Protein AF-A0AAD5JCJ3-F1 (afdb_monomer)

Secondary structure (DSSP, 8-state):
--S-S---HHHHHHHHHHHHHHHHHHHHHGGGGSSHHHHHHHTHHHHHHHHHHHHHHHHHHHHHHHHHHHHHHHHHHHTTT--------HHHHHHH-B-TTT--BPPHHHHHHHHHHHHHHHHHHHHHHHHHHHHHHHH-HHHHHHHHHHHHHHS-GGGHHHHHHHHTTS--

InterPro domains:
  IPR001128 Cytochrome P450 [PF00067] (3-162)
  IPR002401 Cytochrome P450, E-class, group I [PR00463] (110-127)
  IPR002401 Cytochrome P450, E-class, group I [PR00463] (130-156)
  IPR036396 Cytochrome P450 superfamily [G3DSA:1.10.630.10] (1-168)
  IPR036396 Cytochrome P450 superfamily [SSF48264] (2-158)
  IPR051103 Plant secondary metabolite cytochrome P450s [PTHR24298] (1-157)

Organism: Acer negundo (NCBI:txid4023)

Radius of gyration: 22.31 Å; Cα contacts (8 Å, |Δi|>4): 90; chains: 1; bounding box: 49×58×58 Å

Foldseek 3Di:
DALFDDDDPVLVVLLVVLLVLQVVCVVVCPCCVPPVVVCCVVVVVNVVSNVVSVVSLLVSLLVSLVVSVVVVVVCVVCVVPDPDDDDDHPLNVLQVDADPVVRDGDDPVRSSVVSSCCCNVVPPVVVVVVVVVVVVCLVCVVVVVVVLVVCPVPDDPVCNVVSVVVNPPNPD

Solvent-accessible surface area (backbone atoms only — not comparable to full-atom values): 10063 Å² total; per-residue (Å²): 90,60,83,32,81,88,72,53,69,70,58,52,49,50,50,49,53,36,48,51,59,44,59,76,40,44,75,75,48,54,64,48,73,49,61,50,77,59,32,52,65,77,39,41,72,59,50,52,51,49,52,51,47,51,48,51,35,47,56,54,47,52,53,54,52,53,54,45,51,50,55,53,53,53,43,70,69,48,61,84,76,58,93,69,90,72,76,81,20,52,55,60,56,48,74,73,38,59,44,88,84,81,70,39,65,66,50,74,66,55,49,45,50,53,54,50,49,53,53,59,61,54,47,60,56,51,51,50,49,51,53,53,49,52,52,48,33,73,74,35,57,78,56,37,53,52,54,51,50,53,49,58,73,71,49,58,83,90,58,53,71,68,60,53,66,74,69,70,77,78,85,123

Nearest PDB structures (foldseek):
  3cbd-assembly2_B  TM=5.778E-01  e=5.817E-02  Priestia megaterium
  6hn8-assembly2_B  TM=5.540E-01  e=1.974E-01  Priestia megaterium
  3ekd-assembly2_B  TM=5.373E-01  e=2.082E-01  Priestia megaterium

Mean predicted aligned error: 8.07 Å

pLDDT: mean 85.86, std 12.93, range [40.22, 97.0]

Sequence (172 aa):
MCFGDKLDEKKIKGVEDAQRSFLINLRRFNILNFWPRVTKFVFHKRWQVFWQLQNQQTSVYMSLIRERRKIKEERLRKAKEDHQEYVLSYVDTLFDMQLPVEKRKLDDHEIMSLCSEFLAVGTDTTSTALQWVMANLVKYPNIQEKVFDEINGVVGIDNKEEIKMICKRCHT

Structure (mmCIF, N/CA/C/O backbone):
data_AF-A0AAD5JCJ3-F1
#
_entry.id   AF-A0AAD5JCJ3-F1
#
loop_
_atom_site.group_PDB
_atom_site.id
_atom_site.type_symbol
_atom_site.label_atom_id
_atom_site.label_alt_id
_atom_site.label_comp_id
_atom_site.label_asym_id
_atom_site.label_entity_id
_atom_site.label_seq_id
_atom_site.pdbx_PDB_ins_code
_atom_site.Cartn_x
_atom_site.Cartn_y
_atom_site.Cartn_z
_atom_site.occupancy
_atom_site.B_iso_or_equiv
_atom_site.auth_seq_id
_atom_site.auth_comp_id
_atom_site.auth_asym_id
_atom_site.auth_atom_id
_atom_site.pdbx_PDB_model_num
ATOM 1 N N . MET A 1 1 ? -2.893 -1.729 10.114 1.00 80.19 1 MET A N 1
ATOM 2 C CA . MET A 1 1 ? -3.358 -2.490 8.923 1.00 80.19 1 MET A CA 1
ATOM 3 C C . MET A 1 1 ? -2.263 -3.346 8.276 1.00 80.19 1 MET A C 1
ATOM 5 O O . MET A 1 1 ? -2.280 -4.534 8.547 1.00 80.19 1 MET A O 1
ATOM 9 N N . CYS A 1 2 ? -1.291 -2.829 7.501 1.00 91.44 2 CYS A N 1
ATOM 10 C CA . CYS A 1 2 ? -0.292 -3.709 6.852 1.00 91.44 2 CYS A CA 1
ATOM 11 C C . CYS A 1 2 ? 0.865 -4.138 7.778 1.00 91.44 2 CYS A C 1
ATOM 13 O O . CYS A 1 2 ? 1.076 -5.327 7.992 1.00 91.44 2 CYS A O 1
ATOM 15 N N . PHE A 1 3 ? 1.573 -3.168 8.372 1.00 92.25 3 PHE A N 1
ATOM 16 C CA . PHE A 1 3 ? 2.747 -3.401 9.239 1.00 92.25 3 PHE A CA 1
ATOM 17 C C . PHE A 1 3 ? 2.487 -3.118 10.736 1.00 92.25 3 PHE A C 1
ATOM 19 O O . PHE A 1 3 ? 3.403 -3.152 11.556 1.00 92.25 3 PHE A O 1
ATOM 26 N N . GLY A 1 4 ? 1.227 -2.845 11.093 1.00 86.81 4 GLY A N 1
ATOM 27 C CA . GLY A 1 4 ? 0.785 -2.499 12.450 1.00 86.81 4 GLY A CA 1
ATOM 28 C C . GLY A 1 4 ? 0.826 -0.999 12.728 1.00 86.81 4 GLY A C 1
ATOM 29 O O . GLY A 1 4 ? 0.807 -0.207 11.786 1.00 86.81 4 GLY A O 1
ATOM 30 N N . ASP A 1 5 ? 0.834 -0.628 14.008 1.00 78.69 5 ASP A N 1
ATOM 31 C CA . ASP A 1 5 ? 0.792 0.772 14.443 1.00 78.69 5 ASP A CA 1
ATOM 32 C C . ASP A 1 5 ? 2.186 1.394 14.580 1.00 78.69 5 ASP A C 1
ATOM 34 O O . ASP A 1 5 ? 3.190 0.686 14.673 1.00 78.69 5 ASP A O 1
ATOM 38 N N . LYS A 1 6 ? 2.221 2.732 14.672 1.00 71.38 6 LYS A N 1
ATOM 39 C CA . LYS A 1 6 ? 3.419 3.548 14.954 1.00 71.38 6 LYS A CA 1
ATOM 40 C C . LYS A 1 6 ? 4.513 3.474 13.879 1.00 71.38 6 LYS A C 1
ATOM 42 O O . LYS A 1 6 ? 5.698 3.421 14.196 1.00 71.38 6 LYS A O 1
ATOM 47 N N . LEU A 1 7 ? 4.132 3.493 12.602 1.00 83.94 7 LEU A N 1
ATOM 48 C CA . LEU A 1 7 ? 5.090 3.784 11.534 1.00 83.94 7 LEU A CA 1
ATOM 49 C C . LEU A 1 7 ? 5.412 5.280 11.521 1.00 83.94 7 LEU A C 1
ATOM 51 O O . LEU A 1 7 ? 4.504 6.106 11.474 1.00 83.94 7 LEU A O 1
ATOM 55 N N . ASP A 1 8 ? 6.700 5.616 11.507 1.00 89.69 8 ASP A N 1
ATOM 56 C CA . ASP A 1 8 ? 7.143 6.998 11.330 1.00 89.69 8 ASP A CA 1
ATOM 57 C C . ASP A 1 8 ? 6.682 7.547 9.972 1.00 89.69 8 ASP A C 1
ATOM 59 O O . ASP A 1 8 ? 6.735 6.846 8.958 1.00 89.69 8 ASP A O 1
ATOM 63 N N . GLU A 1 9 ? 6.335 8.833 9.912 1.00 91.06 9 GLU A N 1
ATOM 64 C CA . GLU A 1 9 ? 5.903 9.505 8.675 1.00 91.06 9 GLU A CA 1
ATOM 65 C C . GLU A 1 9 ? 6.919 9.337 7.531 1.00 91.06 9 GLU A C 1
ATOM 67 O O . GLU A 1 9 ? 6.554 9.115 6.378 1.00 91.06 9 GLU A O 1
ATOM 72 N N . LYS A 1 10 ? 8.219 9.326 7.857 1.00 93.00 10 LYS A N 1
ATOM 73 C CA . LYS A 1 10 ? 9.296 9.058 6.889 1.00 93.00 10 LYS A CA 1
ATOM 74 C C . LYS A 1 10 ? 9.193 7.666 6.259 1.00 93.00 10 LYS A C 1
ATOM 76 O O . LYS A 1 10 ? 9.446 7.522 5.066 1.00 93.00 10 LYS A O 1
ATOM 81 N N . LYS A 1 11 ? 8.833 6.645 7.046 1.00 92.62 11 LYS A N 1
ATOM 82 C CA . LYS A 1 11 ? 8.650 5.267 6.564 1.00 92.62 11 LYS A CA 1
ATOM 83 C C . LYS A 1 11 ? 7.411 5.172 5.680 1.00 92.62 11 LYS A C 1
ATOM 85 O O . LYS A 1 11 ? 7.481 4.562 4.618 1.00 92.62 11 LYS A O 1
ATOM 90 N N . ILE A 1 12 ? 6.319 5.824 6.087 1.00 91.81 12 ILE A N 1
ATOM 91 C CA . ILE A 1 12 ? 5.074 5.898 5.308 1.00 91.81 12 ILE A CA 1
ATOM 92 C C . ILE A 1 12 ? 5.347 6.531 3.941 1.00 91.81 12 ILE A C 1
ATOM 94 O O . ILE A 1 12 ? 5.052 5.923 2.916 1.00 91.81 12 ILE A O 1
ATOM 98 N N . LYS A 1 13 ? 6.008 7.690 3.921 1.00 92.62 13 LYS A N 1
ATOM 99 C CA . LYS A 1 13 ? 6.360 8.389 2.684 1.00 92.62 13 LYS A CA 1
ATOM 100 C C . LYS A 1 13 ? 7.290 7.568 1.789 1.00 92.62 13 LYS A C 1
ATOM 102 O O . LYS A 1 13 ? 7.106 7.526 0.581 1.00 92.62 13 LYS A O 1
ATOM 107 N N . GLY A 1 14 ? 8.245 6.843 2.377 1.00 93.69 14 GLY A N 1
ATOM 108 C CA . GLY A 1 14 ? 9.104 5.923 1.627 1.00 93.69 14 GLY A CA 1
ATOM 109 C C . GLY A 1 14 ? 8.329 4.792 0.940 1.00 93.69 14 GLY A C 1
ATOM 110 O O . GLY A 1 14 ? 8.651 4.429 -0.192 1.00 93.69 14 GLY A O 1
ATOM 111 N N . VAL A 1 15 ? 7.298 4.250 1.598 1.00 92.69 15 VAL A N 1
ATOM 112 C CA . VAL A 1 15 ? 6.397 3.247 1.007 1.00 92.69 15 VAL A CA 1
ATOM 113 C C . VAL A 1 15 ? 5.566 3.862 -0.117 1.00 92.69 15 VAL A C 1
ATOM 115 O O . VAL A 1 15 ? 5.513 3.282 -1.203 1.00 92.69 15 VAL A O 1
ATOM 118 N N . GLU A 1 16 ? 4.981 5.037 0.119 1.00 91.75 16 GLU A N 1
ATOM 119 C CA . GLU A 1 16 ? 4.188 5.777 -0.868 1.00 91.75 16 GLU A CA 1
ATOM 120 C C . GLU A 1 16 ? 5.009 6.082 -2.129 1.00 91.75 16 GLU A C 1
ATOM 122 O O . GLU A 1 16 ? 4.600 5.728 -3.234 1.00 91.75 16 GLU A O 1
ATOM 127 N N . ASP A 1 17 ? 6.204 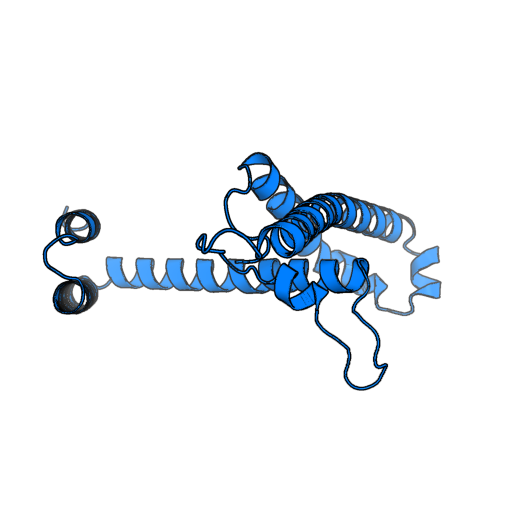6.656 -1.976 1.00 93.31 17 ASP A N 1
ATOM 128 C CA . ASP A 1 17 ? 7.085 7.014 -3.089 1.00 93.31 17 ASP A CA 1
ATOM 129 C C . ASP A 1 17 ? 7.504 5.777 -3.897 1.00 93.31 17 ASP A C 1
ATOM 131 O O . ASP A 1 17 ? 7.504 5.805 -5.135 1.00 93.31 17 ASP A O 1
ATOM 135 N N . ALA A 1 18 ? 7.828 4.671 -3.216 1.00 92.62 18 ALA A N 1
ATOM 136 C CA . ALA A 1 18 ? 8.192 3.414 -3.864 1.00 92.62 18 ALA A CA 1
ATOM 137 C C . ALA A 1 18 ? 7.015 2.813 -4.649 1.00 92.62 18 ALA A C 1
ATOM 139 O O . ALA A 1 18 ? 7.188 2.400 -5.799 1.00 92.62 18 ALA A O 1
ATOM 140 N N . GLN A 1 19 ? 5.812 2.795 -4.064 1.00 90.81 19 GLN A N 1
ATOM 141 C CA . GLN A 1 19 ? 4.611 2.302 -4.738 1.00 90.81 19 GLN A CA 1
ATOM 142 C C . GLN A 1 19 ? 4.228 3.182 -5.919 1.00 90.81 19 GLN A C 1
ATOM 144 O O . GLN A 1 19 ? 4.081 2.682 -7.033 1.00 90.81 19 GLN A O 1
ATOM 149 N N . ARG A 1 20 ? 4.123 4.494 -5.709 1.00 90.69 20 ARG A N 1
ATOM 150 C CA . ARG A 1 20 ? 3.728 5.453 -6.739 1.00 90.69 20 ARG A CA 1
ATOM 151 C C . ARG A 1 20 ? 4.673 5.408 -7.935 1.00 90.69 20 ARG A C 1
ATOM 153 O O . ARG A 1 20 ? 4.219 5.366 -9.080 1.00 90.69 20 ARG A O 1
ATOM 160 N N . SER A 1 21 ? 5.982 5.357 -7.683 1.00 91.06 21 SER A N 1
ATOM 161 C CA . SER A 1 21 ? 6.993 5.261 -8.742 1.00 91.06 21 SER A CA 1
ATOM 162 C C . SER A 1 21 ? 6.844 3.980 -9.563 1.00 91.06 21 SER A C 1
ATOM 164 O O . SER A 1 21 ? 6.965 4.018 -10.791 1.00 91.06 21 SER A O 1
ATOM 166 N N . PHE A 1 22 ? 6.538 2.854 -8.913 1.00 89.62 22 PHE A N 1
ATOM 167 C CA . PHE A 1 22 ? 6.279 1.590 -9.596 1.00 89.62 22 PHE A CA 1
ATOM 168 C C . PHE A 1 22 ? 4.974 1.640 -10.409 1.00 89.62 22 PHE A C 1
ATOM 170 O O . PHE A 1 22 ? 4.993 1.361 -11.610 1.00 89.62 22 PHE A O 1
ATOM 177 N N . LEU A 1 23 ? 3.867 2.083 -9.798 1.00 88.44 23 LEU A N 1
ATOM 178 C CA . LEU A 1 23 ? 2.531 2.139 -10.404 1.00 88.44 23 LEU A CA 1
ATOM 179 C C . LEU A 1 23 ? 2.481 3.030 -11.650 1.00 88.44 23 LEU A C 1
ATOM 181 O O . LEU A 1 23 ? 1.993 2.601 -12.696 1.00 88.44 23 LEU A O 1
ATOM 185 N N . ILE A 1 24 ? 3.054 4.236 -11.592 1.00 90.12 24 ILE A N 1
ATOM 186 C CA . ILE A 1 24 ? 3.079 5.162 -12.740 1.00 90.12 24 ILE A CA 1
ATOM 187 C C . ILE A 1 24 ? 3.864 4.564 -13.921 1.00 90.12 24 ILE A C 1
ATOM 189 O O . ILE A 1 24 ? 3.556 4.834 -15.085 1.00 90.12 24 ILE A O 1
ATOM 193 N N . ASN A 1 25 ? 4.856 3.710 -13.650 1.00 90.31 25 ASN A N 1
ATOM 194 C CA . ASN A 1 25 ? 5.648 3.059 -14.690 1.00 90.31 25 ASN A CA 1
ATOM 195 C C . ASN A 1 25 ? 5.096 1.692 -15.140 1.00 90.31 25 ASN A C 1
ATOM 197 O O . ASN A 1 25 ? 5.597 1.156 -16.131 1.00 90.31 25 ASN A O 1
ATOM 201 N N . LEU A 1 26 ? 4.040 1.145 -14.520 1.00 87.44 26 LEU A N 1
ATOM 202 C CA . LEU A 1 26 ? 3.468 -0.159 -14.899 1.00 87.44 26 LEU A CA 1
ATOM 203 C C . LEU A 1 26 ? 3.137 -0.241 -16.393 1.00 87.44 26 LEU A C 1
ATOM 205 O O . LEU A 1 26 ? 3.551 -1.172 -17.086 1.00 87.44 26 LEU A O 1
ATOM 209 N N . ARG A 1 27 ? 2.463 0.783 -16.934 1.00 87.12 27 ARG A N 1
ATOM 210 C CA . ARG A 1 27 ? 2.110 0.833 -18.363 1.00 87.12 27 ARG A CA 1
ATOM 211 C C . ARG A 1 27 ? 3.347 0.826 -19.264 1.00 87.12 27 ARG A C 1
ATOM 213 O O . ARG A 1 27 ? 3.338 0.192 -20.317 1.00 87.12 27 ARG A O 1
ATOM 220 N 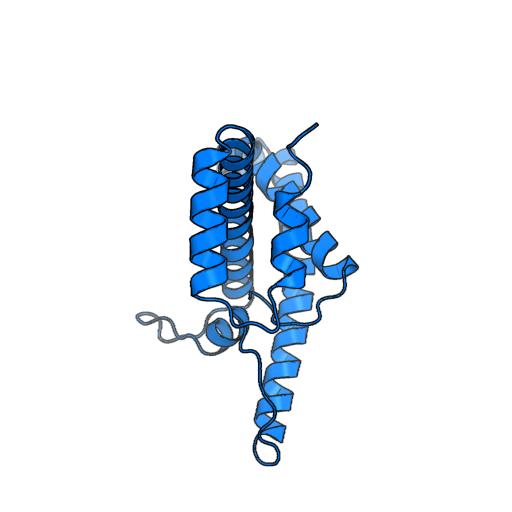N . ARG A 1 28 ? 4.423 1.503 -18.849 1.00 88.69 28 ARG A N 1
ATOM 221 C CA . ARG A 1 28 ? 5.703 1.548 -19.577 1.00 88.69 28 ARG A CA 1
ATOM 222 C C . ARG A 1 28 ? 6.387 0.179 -19.604 1.00 88.69 28 ARG A C 1
ATOM 224 O O . ARG A 1 28 ? 7.052 -0.143 -20.594 1.00 88.69 28 ARG A O 1
ATOM 231 N N . PHE A 1 29 ? 6.226 -0.607 -18.542 1.00 89.69 29 PHE A N 1
ATOM 232 C CA . PHE A 1 29 ? 6.814 -1.938 -18.400 1.00 89.69 29 PHE A CA 1
ATOM 233 C C . PHE A 1 29 ? 5.970 -3.062 -18.988 1.00 89.69 29 PHE A C 1
ATOM 235 O O . PHE A 1 29 ? 6.499 -4.150 -19.172 1.00 89.69 29 PHE A O 1
ATOM 242 N N . ASN A 1 30 ? 4.720 -2.809 -19.379 1.00 87.56 30 ASN A N 1
ATOM 243 C CA . ASN A 1 30 ? 3.853 -3.853 -19.926 1.00 87.56 30 ASN A CA 1
ATOM 244 C C . ASN A 1 30 ? 4.458 -4.557 -21.164 1.00 87.56 30 ASN A C 1
ATOM 246 O O . ASN A 1 30 ? 4.277 -5.753 -21.357 1.00 87.56 30 ASN A O 1
ATOM 250 N N . ILE A 1 31 ? 5.274 -3.853 -21.962 1.00 86.94 31 ILE A N 1
ATOM 251 C CA . ILE A 1 31 ? 5.991 -4.460 -23.099 1.00 86.94 31 ILE A CA 1
ATOM 252 C C . ILE A 1 31 ? 6.999 -5.542 -22.674 1.00 86.94 31 ILE A C 1
ATOM 254 O O . ILE A 1 31 ? 7.324 -6.415 -23.468 1.00 86.94 31 ILE A O 1
ATOM 258 N N . LEU A 1 32 ? 7.508 -5.496 -21.438 1.00 86.94 32 LEU A N 1
ATOM 259 C CA . LEU A 1 32 ? 8.488 -6.459 -20.924 1.00 86.94 32 LEU A CA 1
ATOM 260 C C . LEU A 1 32 ? 7.859 -7.836 -20.665 1.00 86.94 32 LEU A C 1
ATOM 262 O O . LEU A 1 32 ? 8.576 -8.834 -20.675 1.00 86.94 32 LEU A O 1
ATOM 266 N N . ASN A 1 33 ? 6.530 -7.894 -20.507 1.00 85.38 33 ASN A N 1
ATOM 267 C CA . ASN A 1 33 ? 5.776 -9.146 -20.415 1.00 85.38 33 ASN A CA 1
ATOM 268 C C . ASN A 1 33 ? 5.761 -9.907 -21.750 1.00 85.38 33 ASN A C 1
ATOM 27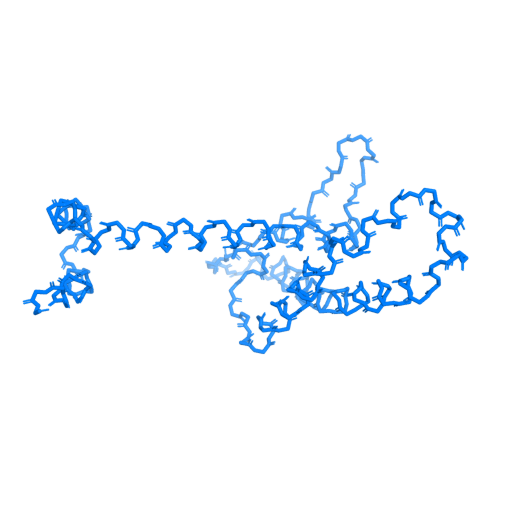0 O O . ASN A 1 33 ? 5.602 -11.127 -21.768 1.00 85.38 33 ASN A O 1
ATOM 274 N N . PHE A 1 34 ? 5.957 -9.209 -22.873 1.00 85.00 34 PHE A N 1
ATOM 275 C CA . PHE A 1 34 ? 6.097 -9.845 -24.176 1.00 85.00 34 PHE A CA 1
ATOM 276 C C . PHE A 1 34 ? 7.496 -10.453 -24.304 1.00 85.00 34 PHE A C 1
ATOM 278 O O . PHE A 1 34 ? 8.496 -9.760 -24.161 1.00 85.00 34 PHE A O 1
ATOM 285 N N . TRP A 1 35 ? 7.561 -11.760 -24.554 1.00 85.06 35 TRP A N 1
ATOM 286 C CA . TRP A 1 35 ? 8.781 -12.547 -24.774 1.00 85.06 35 TRP A CA 1
ATOM 287 C C . TRP A 1 35 ? 10.026 -12.078 -23.973 1.00 85.06 35 TRP A C 1
ATOM 289 O O . TRP A 1 35 ? 10.977 -11.529 -24.545 1.00 85.06 35 TRP A O 1
ATOM 299 N N . PRO A 1 36 ? 10.061 -12.317 -22.644 1.00 81.25 36 PRO A N 1
ATOM 300 C CA . PRO A 1 36 ? 11.007 -11.686 -21.713 1.00 81.25 36 PRO A CA 1
ATOM 301 C C . PRO A 1 36 ? 12.490 -11.799 -22.095 1.00 81.25 36 PRO A C 1
ATOM 303 O O . PRO A 1 36 ? 13.281 -10.894 -21.837 1.00 81.25 36 PRO A O 1
ATOM 306 N N . ARG A 1 37 ? 12.892 -12.903 -22.743 1.00 84.69 37 ARG A N 1
ATOM 307 C CA . ARG A 1 37 ? 14.279 -13.109 -23.196 1.00 84.69 37 ARG A CA 1
ATOM 308 C C . ARG A 1 37 ? 14.685 -12.137 -24.307 1.00 84.69 37 ARG A C 1
ATOM 310 O O . ARG A 1 37 ? 15.791 -11.608 -24.263 1.00 84.69 37 ARG A O 1
ATOM 317 N N . VAL A 1 38 ? 13.797 -11.880 -25.268 1.00 87.75 38 VAL A N 1
ATOM 318 C CA . VAL A 1 38 ? 14.049 -10.954 -26.386 1.00 87.75 38 VAL A CA 1
ATOM 319 C C . VAL A 1 38 ? 14.026 -9.518 -25.879 1.00 87.75 38 VAL A C 1
ATOM 321 O O . VAL A 1 38 ? 14.929 -8.731 -26.162 1.00 87.75 38 VAL A O 1
ATOM 324 N N . THR A 1 39 ? 13.032 -9.180 -25.059 1.00 89.25 39 THR A N 1
ATOM 325 C CA . THR A 1 39 ? 12.896 -7.824 -24.522 1.00 89.25 39 THR A CA 1
ATOM 326 C C . THR A 1 39 ? 14.015 -7.463 -23.557 1.00 89.25 39 THR A C 1
ATOM 328 O O . THR A 1 39 ? 14.379 -6.291 -23.491 1.00 89.25 39 THR A O 1
ATOM 331 N N . LYS A 1 40 ? 14.620 -8.439 -22.864 1.00 85.81 40 LYS A N 1
ATOM 332 C CA . LYS A 1 40 ? 15.828 -8.227 -22.049 1.00 85.81 40 LYS A CA 1
ATOM 333 C C . LYS A 1 40 ? 16.979 -7.632 -22.852 1.00 85.81 40 LYS A C 1
ATOM 335 O O . LYS A 1 40 ? 17.665 -6.742 -22.355 1.00 85.81 40 LYS A O 1
ATOM 340 N N . PHE A 1 41 ? 17.156 -8.088 -24.089 1.00 88.44 41 PHE A N 1
ATOM 341 C CA . PHE A 1 41 ? 18.195 -7.581 -24.977 1.00 88.44 41 PHE A CA 1
ATOM 342 C C . PHE A 1 41 ? 17.771 -6.271 -25.657 1.00 88.44 41 PHE A C 1
ATOM 344 O O . PHE A 1 41 ? 18.461 -5.260 -25.548 1.00 88.44 41 PHE A O 1
ATOM 351 N N . VAL A 1 42 ? 16.595 -6.257 -26.292 1.00 90.75 42 VAL A N 1
A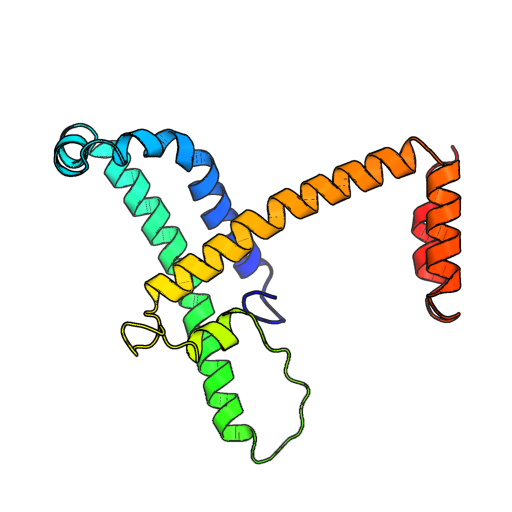TOM 352 C CA . VAL A 1 42 ? 16.113 -5.117 -27.095 1.00 90.75 42 VAL A CA 1
ATOM 353 C C . VAL A 1 42 ? 15.799 -3.886 -26.235 1.00 90.75 42 VAL A C 1
ATOM 355 O O . VAL A 1 42 ? 16.092 -2.756 -26.619 1.00 90.75 42 VAL A O 1
ATOM 358 N N . PHE A 1 43 ? 15.230 -4.081 -25.044 1.00 91.75 43 PHE A N 1
ATOM 359 C CA . PHE A 1 43 ? 14.796 -3.007 -24.147 1.00 91.75 43 PHE A CA 1
ATOM 360 C C . PHE A 1 43 ? 15.649 -2.924 -22.875 1.00 91.75 43 PHE A C 1
ATOM 362 O O . PHE A 1 43 ? 15.123 -2.648 -21.794 1.00 91.75 43 PHE A O 1
ATOM 369 N N . HIS A 1 44 ? 16.967 -3.118 -22.988 1.00 89.31 44 HIS A N 1
ATOM 370 C CA . HIS A 1 44 ? 17.877 -3.168 -21.837 1.00 89.31 44 HIS A CA 1
ATOM 371 C C . HIS A 1 44 ? 17.730 -1.959 -20.884 1.00 89.31 44 HIS A C 1
ATOM 373 O O . HIS A 1 44 ? 17.696 -2.138 -19.669 1.00 89.31 44 HIS A O 1
ATOM 379 N N . LYS A 1 45 ? 17.554 -0.731 -21.406 1.00 91.06 45 LYS A N 1
ATOM 380 C CA . LYS A 1 45 ? 17.347 0.478 -20.579 1.00 91.06 45 LYS A CA 1
ATOM 381 C C . LYS A 1 45 ? 16.049 0.419 -19.775 1.00 91.06 45 LYS A C 1
ATOM 383 O O . LYS A 1 45 ? 16.012 0.866 -18.636 1.00 91.06 45 LYS A O 1
ATOM 388 N N . ARG A 1 46 ? 14.970 -0.126 -20.352 1.00 91.31 46 ARG A N 1
ATOM 389 C CA . ARG A 1 46 ? 13.685 -0.268 -19.641 1.00 91.31 46 ARG A CA 1
ATOM 390 C C . ARG A 1 46 ? 13.795 -1.308 -18.535 1.00 91.31 46 ARG A C 1
ATOM 392 O O . ARG A 1 46 ? 13.293 -1.065 -17.447 1.00 91.31 46 ARG A O 1
ATOM 399 N N . TRP A 1 47 ? 14.502 -2.405 -18.798 1.00 92.25 47 TRP A N 1
ATOM 400 C CA . TRP A 1 47 ? 14.828 -3.400 -17.781 1.00 92.25 47 TRP A CA 1
ATOM 401 C C . TRP A 1 47 ? 15.676 -2.821 -16.650 1.00 92.25 47 TRP A C 1
ATOM 403 O O . TRP A 1 47 ? 15.378 -3.084 -15.494 1.00 92.25 47 TRP A O 1
ATOM 413 N N . GLN A 1 48 ? 16.685 -1.998 -16.949 1.00 91.94 48 GLN A N 1
ATOM 414 C CA . GLN A 1 48 ? 17.485 -1.328 -15.915 1.00 91.94 48 GLN A CA 1
ATOM 415 C C . GLN A 1 48 ? 16.614 -0.472 -14.988 1.00 91.94 48 GLN A C 1
ATOM 417 O O . GLN A 1 48 ? 16.722 -0.599 -13.773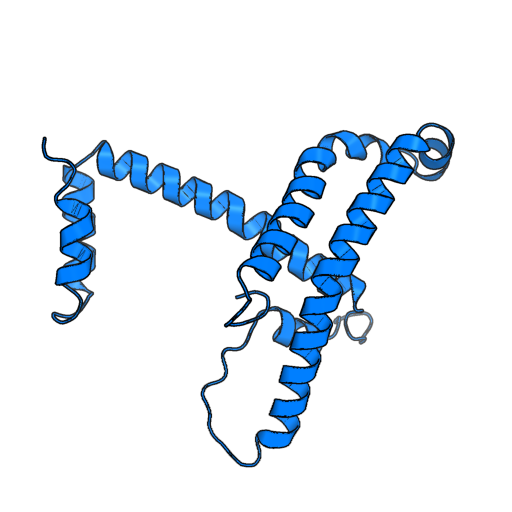 1.00 91.94 48 GLN A O 1
ATOM 422 N N . VAL A 1 49 ? 15.710 0.339 -15.548 1.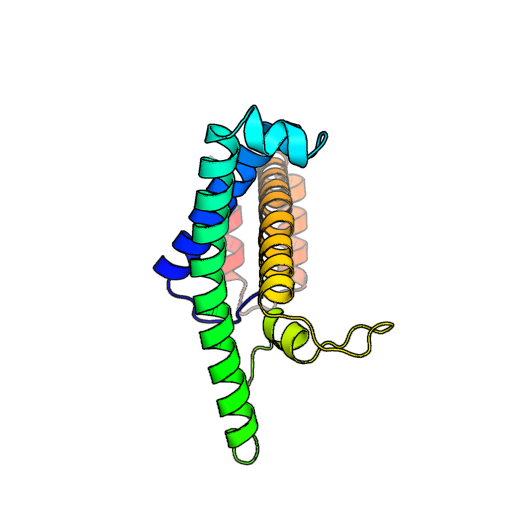00 93.00 49 VAL A N 1
ATOM 423 C CA . VAL A 1 49 ? 14.781 1.157 -14.750 1.00 93.00 49 VAL A CA 1
ATOM 424 C C . VAL A 1 49 ? 13.807 0.282 -13.952 1.00 93.00 49 VAL A C 1
ATOM 426 O O . VAL A 1 49 ? 13.554 0.566 -12.786 1.00 93.00 49 VAL A O 1
ATOM 429 N N . PHE A 1 50 ? 13.287 -0.800 -14.542 1.00 93.00 50 PHE A N 1
ATOM 430 C CA . PHE A 1 50 ? 12.426 -1.754 -13.835 1.00 93.00 50 PHE A CA 1
ATOM 431 C C . PHE A 1 50 ? 13.134 -2.352 -12.612 1.00 93.00 50 PHE A C 1
ATOM 433 O O . PHE A 1 50 ? 12.605 -2.283 -11.505 1.00 93.00 50 PHE A O 1
ATOM 440 N N . TRP A 1 51 ? 14.357 -2.859 -12.790 1.00 91.94 51 TRP A N 1
ATOM 441 C CA . TRP A 1 51 ? 15.152 -3.423 -11.697 1.00 91.94 51 TRP A CA 1
ATOM 442 C C . TRP A 1 51 ? 15.501 -2.382 -10.631 1.00 91.94 51 TRP A C 1
ATOM 444 O O . TRP A 1 51 ? 15.476 -2.698 -9.448 1.00 91.94 51 TRP A O 1
ATOM 454 N N . GLN A 1 52 ? 15.785 -1.134 -11.014 1.00 93.06 52 GLN A N 1
ATOM 455 C CA . GLN A 1 52 ? 16.009 -0.047 -10.055 1.00 93.06 52 GLN A CA 1
ATOM 456 C C . GLN A 1 52 ? 14.778 0.194 -9.173 1.00 93.06 52 GLN A C 1
ATOM 458 O O . GLN A 1 52 ? 14.907 0.234 -7.950 1.00 93.06 52 GLN A O 1
ATOM 463 N N . LEU A 1 53 ? 13.589 0.293 -9.776 1.00 92.75 53 LEU A N 1
ATOM 464 C CA . LEU A 1 53 ? 12.338 0.488 -9.039 1.00 92.75 53 LEU A CA 1
ATOM 465 C C . LEU A 1 53 ? 11.998 -0.719 -8.162 1.00 92.75 53 LEU A C 1
ATOM 467 O O . LEU A 1 53 ? 11.616 -0.547 -7.006 1.00 92.75 53 LEU A O 1
ATOM 471 N N . GLN A 1 54 ? 12.190 -1.934 -8.676 1.00 90.88 54 GLN A N 1
ATOM 472 C CA . GLN A 1 54 ? 11.974 -3.154 -7.903 1.00 90.88 54 GLN A CA 1
ATOM 473 C C . GLN A 1 54 ? 12.935 -3.248 -6.711 1.00 90.88 54 GLN A C 1
ATOM 475 O O . GLN A 1 54 ? 12.518 -3.615 -5.615 1.00 90.88 54 GLN A O 1
ATOM 480 N N . ASN A 1 55 ? 14.205 -2.870 -6.883 1.00 92.06 55 ASN A N 1
ATOM 481 C CA . ASN A 1 55 ? 15.187 -2.850 -5.798 1.00 92.06 55 ASN A CA 1
ATOM 482 C C . ASN A 1 55 ? 14.841 -1.799 -4.738 1.00 92.06 55 ASN A C 1
ATOM 484 O O . ASN A 1 55 ? 14.935 -2.083 -3.544 1.00 92.06 55 ASN A O 1
ATOM 488 N N . GLN A 1 56 ? 14.401 -0.607 -5.156 1.00 90.81 56 GLN A N 1
ATOM 489 C CA . GLN A 1 56 ? 13.940 0.434 -4.237 1.00 90.81 56 GLN A CA 1
ATOM 490 C C . GLN A 1 56 ? 12.740 -0.056 -3.421 1.00 90.81 56 GLN A C 1
ATOM 492 O O . GLN A 1 56 ? 12.785 -0.011 -2.192 1.00 90.81 56 GLN A O 1
ATOM 497 N N . GLN A 1 57 ? 11.716 -0.597 -4.085 1.00 91.50 57 GLN A N 1
ATOM 498 C CA . GLN A 1 57 ? 10.554 -1.185 -3.420 1.00 91.50 57 GLN A CA 1
ATOM 499 C C . GLN A 1 57 ? 10.972 -2.300 -2.452 1.00 91.50 57 GLN A C 1
ATOM 501 O O . GLN A 1 57 ? 10.599 -2.269 -1.281 1.00 91.50 57 GLN A O 1
ATOM 506 N N . THR A 1 58 ? 11.830 -3.220 -2.898 1.00 93.25 58 THR A N 1
ATOM 507 C CA . THR A 1 58 ? 12.335 -4.317 -2.063 1.00 93.25 58 THR A CA 1
ATOM 508 C C . THR A 1 58 ? 13.035 -3.795 -0.817 1.00 93.25 58 THR A C 1
ATOM 510 O O . THR A 1 58 ? 12.737 -4.246 0.284 1.00 93.25 58 THR A O 1
ATOM 513 N N . SER A 1 59 ? 13.921 -2.808 -0.950 1.00 93.19 59 SER A N 1
ATOM 514 C CA . SER A 1 59 ? 14.660 -2.256 0.190 1.00 93.19 59 SER A CA 1
ATOM 515 C C . SER A 1 59 ? 13.747 -1.653 1.263 1.00 93.19 59 SER A C 1
ATOM 517 O O . SER A 1 59 ? 13.920 -1.947 2.449 1.00 93.19 59 SER A O 1
ATOM 519 N N . VAL A 1 60 ? 12.733 -0.882 0.853 1.00 93.88 60 VAL A N 1
ATOM 520 C CA . VAL A 1 60 ? 11.785 -0.231 1.765 1.00 93.88 60 VAL A CA 1
ATOM 521 C C . VAL A 1 60 ? 10.962 -1.282 2.502 1.00 93.88 60 VAL A C 1
ATOM 523 O O . VAL A 1 60 ? 10.973 -1.329 3.732 1.00 93.88 60 VAL A O 1
ATOM 526 N N . TYR A 1 61 ? 10.313 -2.187 1.773 1.00 94.56 61 TYR A N 1
ATOM 527 C CA . TYR A 1 61 ? 9.437 -3.192 2.372 1.00 94.56 61 TYR A CA 1
ATOM 528 C C . TYR A 1 61 ? 10.206 -4.190 3.238 1.00 94.56 61 TYR A C 1
ATOM 530 O O . TYR A 1 61 ? 9.758 -4.520 4.333 1.00 94.56 61 TYR A O 1
ATOM 538 N N . MET A 1 62 ? 11.389 -4.633 2.804 1.00 95.25 62 MET A N 1
ATOM 539 C CA . MET A 1 62 ? 12.200 -5.579 3.574 1.00 95.25 62 MET A CA 1
ATOM 540 C C . MET A 1 62 ? 12.624 -5.021 4.928 1.00 95.25 62 MET A C 1
ATOM 542 O O . MET A 1 62 ? 12.695 -5.777 5.897 1.00 95.25 62 MET A O 1
ATOM 546 N N . SER A 1 63 ? 12.891 -3.715 5.023 1.00 94.12 63 SER A N 1
ATOM 547 C CA . SER A 1 63 ? 13.200 -3.099 6.316 1.00 94.12 63 SER A CA 1
ATOM 548 C C . SER A 1 63 ? 12.012 -3.203 7.281 1.00 94.12 63 SER A C 1
ATOM 550 O O . SER A 1 63 ? 12.178 -3.701 8.394 1.00 94.12 63 SER A O 1
ATOM 552 N N . LEU A 1 64 ? 10.802 -2.876 6.817 1.00 94.44 64 LEU A N 1
ATOM 553 C CA . LEU A 1 64 ? 9.564 -2.952 7.599 1.00 94.44 64 LEU A CA 1
ATOM 554 C C . LEU A 1 64 ? 9.197 -4.389 7.987 1.00 94.44 64 LEU A C 1
ATOM 556 O O . LEU A 1 64 ? 8.834 -4.652 9.132 1.00 94.44 64 LEU A O 1
ATOM 560 N N . ILE A 1 65 ? 9.333 -5.336 7.055 1.00 95.31 65 ILE A N 1
ATOM 561 C CA . ILE A 1 65 ? 9.055 -6.759 7.294 1.00 95.31 65 ILE A CA 1
ATOM 562 C C . ILE A 1 65 ? 9.996 -7.310 8.369 1.00 95.31 65 ILE A C 1
ATOM 564 O O . ILE A 1 65 ? 9.551 -7.991 9.292 1.00 95.31 65 ILE A O 1
ATOM 568 N N . ARG A 1 66 ? 11.293 -6.989 8.292 1.00 94.44 66 ARG A N 1
ATOM 569 C CA . ARG A 1 66 ? 12.289 -7.438 9.278 1.00 94.44 66 ARG A CA 1
ATOM 570 C C . ARG A 1 66 ? 12.056 -6.823 10.654 1.00 94.44 66 ARG A C 1
ATOM 572 O O . ARG A 1 66 ? 12.154 -7.537 11.648 1.00 94.44 66 ARG A O 1
ATOM 579 N N . GLU A 1 67 ? 11.752 -5.528 10.722 1.00 92.31 67 GLU A N 1
ATOM 580 C CA . GLU A 1 67 ? 11.386 -4.865 11.980 1.00 92.31 67 GLU A CA 1
ATOM 581 C C . GLU A 1 67 ? 10.155 -5.525 12.606 1.00 92.31 67 GLU A C 1
ATOM 583 O O . GLU A 1 67 ? 10.171 -5.886 13.784 1.00 92.31 67 GLU A O 1
ATOM 588 N N . ARG A 1 68 ? 9.112 -5.768 11.805 1.00 92.75 68 ARG A N 1
ATOM 589 C CA . ARG A 1 68 ? 7.880 -6.376 12.300 1.00 92.75 68 ARG A CA 1
ATOM 590 C C . ARG A 1 68 ? 8.072 -7.825 12.749 1.00 92.75 68 ARG A C 1
ATOM 592 O O . ARG A 1 68 ? 7.530 -8.206 13.784 1.00 92.75 68 ARG A O 1
ATOM 599 N N . ARG A 1 69 ? 8.899 -8.606 12.043 1.00 92.81 69 ARG A N 1
ATOM 600 C CA . ARG A 1 69 ? 9.266 -9.977 12.438 1.00 92.81 69 ARG A CA 1
ATOM 601 C C . ARG A 1 69 ? 9.911 -10.008 13.826 1.00 92.81 69 ARG A C 1
ATOM 603 O O . ARG A 1 69 ? 9.479 -10.791 14.667 1.00 92.81 69 ARG A O 1
ATOM 610 N N . LYS A 1 70 ? 10.854 -9.098 14.105 1.00 92.25 70 LYS A N 1
ATOM 611 C CA . LYS A 1 70 ? 11.479 -8.972 15.436 1.00 92.25 70 LYS A CA 1
ATOM 612 C C . LYS A 1 70 ? 10.460 -8.639 16.523 1.00 92.25 70 LYS A C 1
ATOM 614 O O . LYS A 1 70 ? 10.456 -9.282 17.566 1.00 92.25 70 LYS A O 1
ATOM 619 N N . ILE A 1 71 ? 9.560 -7.685 16.265 1.00 90.19 71 ILE A N 1
ATOM 620 C CA . ILE A 1 71 ? 8.495 -7.314 17.215 1.00 90.19 71 ILE A CA 1
ATOM 621 C C . ILE A 1 71 ? 7.611 -8.525 17.538 1.00 90.19 71 ILE A C 1
ATOM 623 O O . ILE A 1 71 ? 7.281 -8.760 18.702 1.00 90.19 71 ILE A O 1
ATOM 627 N N . LYS A 1 72 ? 7.234 -9.307 16.521 1.00 89.00 72 LYS A N 1
ATOM 628 C CA . LYS A 1 72 ? 6.426 -10.517 16.698 1.00 89.00 72 LYS A CA 1
ATOM 629 C C . LYS A 1 72 ? 7.163 -11.581 17.520 1.00 89.00 72 LYS A C 1
ATOM 631 O O . LYS A 1 72 ? 6.583 -12.133 18.451 1.00 89.00 72 LYS A O 1
ATOM 636 N N . GLU A 1 73 ? 8.436 -11.838 17.225 1.00 89.00 73 GLU A N 1
ATOM 637 C CA . GLU A 1 73 ? 9.274 -12.796 17.964 1.00 89.00 73 GLU A CA 1
ATOM 638 C C . GLU A 1 73 ? 9.487 -12.383 19.427 1.00 89.00 73 GLU A C 1
ATOM 640 O O . GLU A 1 73 ? 9.318 -13.198 20.334 1.00 89.00 73 GLU A O 1
ATOM 645 N N . GLU A 1 74 ? 9.809 -11.113 19.684 1.00 87.94 74 GLU A N 1
ATOM 646 C CA . GLU A 1 74 ? 9.953 -10.582 21.043 1.00 87.94 74 GLU A CA 1
ATOM 647 C C . GLU A 1 74 ? 8.659 -10.716 21.845 1.00 87.94 74 GLU A C 1
ATOM 649 O O . GLU A 1 74 ? 8.699 -11.077 23.023 1.00 87.94 74 GLU A O 1
ATOM 654 N N . ARG A 1 75 ? 7.503 -10.484 21.212 1.00 81.31 75 ARG A N 1
ATOM 655 C CA . ARG A 1 75 ? 6.202 -10.701 21.851 1.00 81.31 75 ARG A CA 1
ATOM 656 C C . ARG A 1 75 ? 5.940 -12.167 22.138 1.00 81.31 75 ARG A C 1
ATOM 658 O O . ARG A 1 75 ? 5.551 -12.469 23.255 1.00 81.31 75 ARG A O 1
ATOM 665 N N . LEU A 1 76 ? 6.195 -13.080 21.202 1.00 82.69 76 LEU A N 1
ATOM 666 C CA . LEU A 1 76 ? 6.036 -14.519 21.455 1.00 82.69 76 LEU A CA 1
ATOM 667 C C . LEU A 1 76 ? 6.890 -14.990 22.643 1.00 82.69 76 LEU A C 1
ATOM 669 O O . LEU A 1 76 ? 6.476 -15.881 23.381 1.00 82.69 76 LEU A O 1
ATOM 673 N N . ARG A 1 77 ? 8.050 -14.360 22.872 1.00 82.44 77 ARG A N 1
ATOM 674 C CA . ARG A 1 77 ? 8.884 -14.612 24.057 1.00 82.44 77 ARG A CA 1
ATOM 675 C C . ARG A 1 77 ? 8.291 -14.022 25.343 1.00 82.44 77 ARG A C 1
ATOM 677 O O . ARG A 1 77 ? 8.369 -14.678 26.375 1.00 82.44 77 ARG A O 1
ATOM 684 N N . LYS A 1 78 ? 7.704 -12.821 25.282 1.00 79.69 78 LYS A N 1
ATOM 685 C CA . LYS A 1 78 ? 7.130 -12.084 26.431 1.00 79.69 78 LYS A CA 1
ATOM 686 C C . LYS A 1 78 ? 5.667 -12.427 26.749 1.00 79.69 78 LYS A C 1
ATOM 688 O O . LYS A 1 78 ? 5.192 -12.115 27.832 1.00 79.69 78 LYS A O 1
ATOM 693 N N . ALA A 1 79 ? 4.954 -13.107 25.851 1.00 65.06 79 ALA A N 1
ATOM 694 C CA . ALA A 1 79 ? 3.533 -13.452 25.982 1.00 65.06 79 ALA A CA 1
ATOM 695 C C . ALA A 1 79 ? 3.214 -14.404 27.152 1.00 65.06 79 ALA A C 1
ATOM 697 O O . ALA A 1 79 ? 2.051 -14.712 27.391 1.00 65.06 79 ALA A O 1
ATOM 698 N N . LYS A 1 80 ? 4.231 -14.871 27.890 1.00 57.16 80 LYS A N 1
ATOM 699 C CA . LYS A 1 80 ? 4.053 -15.600 29.150 1.00 57.16 80 LYS A CA 1
ATOM 700 C C . LYS A 1 80 ? 3.778 -14.688 30.357 1.00 57.16 80 LYS A C 1
ATOM 702 O O . LYS A 1 80 ? 3.452 -15.224 31.408 1.00 57.16 80 LYS A O 1
ATOM 707 N N . GLU A 1 81 ? 3.908 -13.363 30.227 1.00 59.53 81 GLU A N 1
ATOM 708 C CA . GLU A 1 81 ? 3.948 -12.450 31.384 1.00 59.53 81 GLU A CA 1
ATOM 709 C C . GLU A 1 81 ? 2.954 -11.274 31.342 1.00 59.53 81 GLU A C 1
ATOM 711 O O . GLU A 1 81 ? 2.674 -10.719 32.399 1.00 59.53 81 GLU A O 1
ATOM 716 N N . ASP A 1 82 ? 2.384 -10.890 30.190 1.00 57.56 82 ASP A N 1
ATOM 717 C CA . ASP A 1 82 ? 1.523 -9.694 30.120 1.00 57.56 82 ASP A CA 1
ATOM 718 C C . ASP A 1 82 ? 0.421 -9.792 29.044 1.00 57.56 82 ASP A C 1
ATOM 720 O O . ASP A 1 82 ? 0.686 -10.128 27.885 1.00 57.56 82 ASP A O 1
ATOM 724 N N . HIS A 1 83 ? -0.819 -9.457 29.416 1.00 57.94 83 HIS A N 1
ATOM 725 C CA . HIS A 1 83 ? -1.984 -9.363 28.525 1.00 57.94 83 HIS A CA 1
ATOM 726 C C . HIS A 1 83 ? -2.078 -7.967 27.883 1.00 57.94 83 HIS A C 1
ATOM 728 O O . HIS A 1 83 ? -3.131 -7.333 27.889 1.00 57.94 83 HIS A O 1
ATOM 734 N N . GLN A 1 84 ? -0.977 -7.460 27.323 1.00 61.44 84 GLN A N 1
ATOM 735 C CA . GLN A 1 84 ? -1.020 -6.205 26.572 1.00 61.44 84 GLN A CA 1
ATOM 736 C C . GLN A 1 84 ? -1.767 -6.370 25.248 1.00 61.44 84 GLN A C 1
ATOM 738 O O . GLN A 1 84 ? -1.490 -7.284 24.467 1.00 61.44 84 GLN A O 1
ATOM 743 N N . GLU A 1 85 ? -2.656 -5.417 24.965 1.00 65.62 85 GLU A N 1
ATOM 744 C CA . GLU A 1 85 ? -3.389 -5.308 23.708 1.00 65.62 85 GLU A CA 1
ATOM 745 C C . GLU A 1 85 ? -2.406 -5.276 22.520 1.00 65.62 85 GLU A C 1
ATOM 747 O O . GLU A 1 85 ? -1.545 -4.399 22.381 1.00 65.62 85 GLU A O 1
ATOM 752 N N . TYR A 1 86 ? -2.461 -6.313 21.684 1.00 74.69 86 TYR A N 1
ATOM 753 C CA . TYR A 1 86 ? -1.645 -6.434 20.482 1.00 74.69 86 TYR A CA 1
ATOM 754 C C . TYR A 1 86 ? -2.483 -6.118 19.261 1.00 74.69 86 TYR A C 1
ATOM 756 O O . TYR A 1 86 ? -3.382 -6.877 18.905 1.00 74.69 86 TYR A O 1
ATOM 764 N N . VAL A 1 87 ? -2.112 -5.054 18.557 1.00 80.50 87 VAL A N 1
ATOM 765 C CA . VAL A 1 87 ? -2.671 -4.802 17.234 1.00 80.50 87 VAL A CA 1
ATOM 766 C C . VAL A 1 87 ? -1.998 -5.732 16.231 1.00 80.50 87 VAL A C 1
ATOM 768 O O . VAL A 1 87 ? -0.876 -5.489 15.763 1.00 80.50 87 VAL A O 1
ATOM 771 N N . LEU A 1 88 ? -2.700 -6.827 15.935 1.00 87.62 88 LEU A N 1
ATOM 772 C CA . LEU A 1 88 ? -2.372 -7.763 14.869 1.00 87.62 88 LEU A CA 1
ATOM 773 C C . LEU A 1 88 ? -2.358 -7.019 13.529 1.00 87.62 88 LEU A C 1
ATOM 775 O O . LEU A 1 88 ? -3.298 -6.306 13.181 1.00 87.62 88 LEU A O 1
ATOM 779 N N . SER A 1 89 ? -1.281 -7.182 12.768 1.00 92.38 89 SER A N 1
ATOM 780 C CA . SER A 1 89 ? -1.149 -6.604 11.433 1.00 92.38 89 SER A CA 1
ATOM 781 C C . SER A 1 89 ? -1.221 -7.671 10.350 1.00 92.38 89 SER A C 1
ATOM 783 O O . SER A 1 89 ? -0.963 -8.845 10.603 1.00 92.38 89 SER A O 1
ATOM 785 N N . TYR A 1 90 ? -1.541 -7.252 9.128 1.00 93.88 90 TYR A N 1
ATOM 786 C CA . TYR A 1 90 ? -1.611 -8.132 7.965 1.00 93.88 90 TYR A CA 1
ATOM 787 C C . TYR A 1 90 ? -0.317 -8.929 7.763 1.00 93.88 90 TYR A C 1
ATOM 789 O O . TYR A 1 90 ? -0.363 -10.141 7.609 1.00 93.88 90 TYR A O 1
ATOM 797 N N . VAL A 1 91 ? 0.856 -8.292 7.852 1.00 95.50 91 VAL A N 1
ATOM 798 C CA . VAL A 1 91 ? 2.127 -9.011 7.674 1.00 95.50 91 VAL A CA 1
ATOM 799 C C . VAL A 1 91 ? 2.363 -10.070 8.761 1.00 95.50 91 VAL A C 1
ATOM 801 O O . VAL A 1 91 ? 3.018 -11.078 8.503 1.00 95.50 91 VAL A O 1
ATOM 804 N N . ASP A 1 92 ? 1.789 -9.901 9.959 1.00 94.25 92 ASP A N 1
ATOM 805 C CA . ASP A 1 92 ? 1.912 -10.910 11.012 1.00 94.25 92 ASP A CA 1
ATOM 806 C C . ASP A 1 92 ? 1.194 -12.203 10.633 1.00 94.25 92 ASP A C 1
ATOM 808 O O . ASP A 1 92 ? 1.704 -13.278 10.952 1.00 94.25 92 ASP A O 1
ATOM 812 N N . THR A 1 93 ? 0.056 -12.119 9.938 1.00 94.31 93 THR A N 1
ATOM 813 C CA . THR A 1 93 ? -0.672 -13.307 9.470 1.00 94.31 93 THR A CA 1
ATOM 814 C C . THR A 1 93 ? 0.089 -14.004 8.342 1.00 94.31 93 THR A C 1
ATOM 816 O O . THR A 1 93 ? 0.138 -15.233 8.307 1.00 94.31 93 THR A O 1
ATOM 819 N N . LEU A 1 94 ? 0.778 -13.241 7.484 1.00 96.69 94 LEU A N 1
ATOM 820 C CA . LEU A 1 94 ? 1.614 -13.784 6.408 1.00 96.69 94 LEU A CA 1
ATOM 821 C C . LEU A 1 94 ? 2.812 -14.591 6.932 1.00 96.69 94 LEU A C 1
ATOM 823 O O . LEU A 1 94 ? 3.188 -15.585 6.317 1.00 96.69 94 LEU A O 1
ATOM 827 N N . PHE A 1 95 ? 3.392 -14.223 8.080 1.00 95.44 95 PHE A N 1
ATOM 828 C CA . PHE A 1 95 ? 4.514 -14.973 8.671 1.00 95.44 95 PHE A CA 1
ATOM 829 C C . PHE A 1 95 ? 4.156 -16.401 9.109 1.00 95.44 95 PHE A C 1
ATOM 831 O O . PHE A 1 95 ? 5.035 -17.271 9.151 1.00 95.44 95 PHE A O 1
ATOM 838 N N . ASP A 1 96 ? 2.889 -16.638 9.451 1.00 92.00 96 ASP A N 1
ATOM 839 C CA . ASP A 1 96 ? 2.408 -17.949 9.903 1.00 92.00 96 ASP A CA 1
ATOM 840 C C . ASP A 1 96 ? 1.690 -18.722 8.793 1.00 92.00 96 ASP A C 1
ATOM 842 O O . ASP A 1 96 ? 1.384 -19.904 8.961 1.00 92.00 96 ASP A O 1
ATOM 846 N N . MET A 1 97 ? 1.449 -18.075 7.651 1.00 94.94 97 MET A N 1
ATOM 847 C CA . MET A 1 97 ? 0.765 -18.672 6.515 1.00 94.94 97 MET A CA 1
ATOM 848 C C . MET A 1 97 ? 1.597 -19.806 5.907 1.00 94.94 97 MET A C 1
ATOM 850 O O . MET A 1 97 ? 2.801 -19.673 5.667 1.00 94.94 97 MET A O 1
ATOM 854 N N . GLN A 1 98 ? 0.931 -20.926 5.629 1.00 94.69 98 GLN A N 1
ATOM 855 C CA . GLN A 1 98 ? 1.485 -22.033 4.860 1.00 94.69 98 GLN A CA 1
ATOM 856 C C . GLN A 1 98 ? 0.676 -22.222 3.588 1.00 94.69 98 GLN A C 1
ATOM 858 O O . GLN A 1 98 ? -0.556 -22.220 3.617 1.00 94.69 98 GLN A O 1
ATOM 863 N N . LEU A 1 99 ? 1.381 -22.408 2.477 1.00 94.12 99 LEU A N 1
ATOM 864 C CA . LEU A 1 99 ? 0.751 -22.705 1.205 1.00 94.12 99 LEU A CA 1
ATOM 865 C C . LEU A 1 99 ? 0.150 -24.119 1.242 1.00 94.12 99 LEU A C 1
ATOM 867 O O . LEU A 1 99 ? 0.835 -25.061 1.654 1.00 94.12 99 LEU A O 1
ATOM 871 N N . PRO A 1 100 ? -1.113 -24.297 0.816 1.00 92.19 100 PRO A N 1
ATOM 872 C CA . PRO A 1 100 ? -1.827 -25.561 0.989 1.00 92.19 100 PRO A CA 1
ATOM 873 C C . PRO A 1 100 ? -1.237 -26.705 0.156 1.00 92.19 100 PRO A C 1
ATOM 875 O O . PRO A 1 100 ? -1.306 -27.861 0.572 1.00 92.19 100 PRO A O 1
ATOM 878 N N . VAL A 1 101 ? -0.649 -26.396 -1.005 1.00 94.00 101 VAL A N 1
ATOM 879 C CA . VAL A 1 101 ? -0.112 -27.395 -1.940 1.00 94.00 101 VAL A CA 1
ATOM 880 C C . VAL A 1 101 ? 1.343 -27.713 -1.611 1.00 94.00 101 VAL A C 1
ATOM 882 O O . VAL A 1 101 ? 1.693 -28.866 -1.372 1.00 94.00 101 VAL A O 1
ATOM 885 N N . GLU A 1 102 ? 2.192 -26.691 -1.549 1.00 94.19 102 GLU A N 1
ATOM 886 C CA . GLU A 1 102 ? 3.633 -26.834 -1.345 1.00 94.19 102 GLU A CA 1
ATOM 887 C C . GLU A 1 102 ? 4.002 -27.131 0.115 1.00 94.19 102 GLU A C 1
ATOM 889 O O . GLU A 1 102 ? 5.135 -27.526 0.385 1.00 94.19 102 GLU A O 1
ATOM 894 N N . LYS A 1 103 ? 3.071 -26.926 1.062 1.00 94.00 103 LYS A N 1
ATOM 895 C CA . LYS A 1 103 ? 3.271 -27.110 2.513 1.00 94.00 103 LYS A CA 1
ATOM 896 C C . LYS A 1 103 ? 4.504 -26.375 3.054 1.00 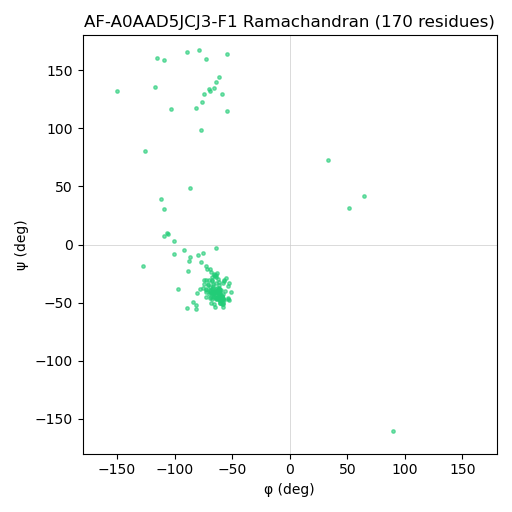94.00 103 LYS A C 1
ATOM 898 O O . LYS A 1 103 ? 5.147 -26.819 4.004 1.00 94.00 103 LYS A O 1
ATOM 903 N N . ARG A 1 104 ? 4.839 -25.240 2.440 1.00 95.38 104 ARG A N 1
ATOM 904 C CA . ARG A 1 104 ? 5.919 -24.344 2.865 1.00 95.38 104 ARG A CA 1
ATOM 905 C C . ARG A 1 104 ? 5.353 -23.001 3.301 1.00 95.38 104 ARG A C 1
ATOM 907 O O . ARG A 1 104 ? 4.244 -22.627 2.922 1.00 95.38 104 ARG A O 1
ATOM 914 N N . LYS A 1 105 ? 6.151 -22.262 4.066 1.00 95.75 105 LYS A N 1
ATOM 915 C CA . LYS A 1 105 ? 5.881 -20.854 4.360 1.00 95.75 105 LYS A CA 1
ATOM 916 C C . LYS A 1 105 ? 6.146 -19.980 3.135 1.00 95.75 105 LYS A C 1
ATOM 918 O O . LYS A 1 105 ? 6.887 -20.379 2.229 1.00 95.75 105 LYS A O 1
ATOM 923 N N . LEU A 1 106 ? 5.554 -18.791 3.153 1.00 96.81 106 LEU A N 1
ATOM 924 C CA . LEU A 1 106 ? 5.883 -17.731 2.209 1.00 96.81 106 LEU A CA 1
ATOM 925 C C . LEU A 1 106 ? 7.336 -17.284 2.400 1.00 96.81 106 LEU A C 1
ATOM 927 O O . LEU A 1 106 ? 7.810 -17.166 3.535 1.00 96.81 106 LEU A O 1
ATOM 931 N N . ASP A 1 107 ? 8.032 -17.035 1.296 1.00 95.12 107 ASP A N 1
ATOM 932 C CA . ASP A 1 107 ? 9.342 -16.397 1.334 1.00 95.12 107 ASP A CA 1
ATOM 933 C C . ASP A 1 107 ? 9.227 -14.873 1.523 1.00 95.12 107 ASP A C 1
ATOM 935 O O . ASP A 1 107 ? 8.154 -14.273 1.421 1.00 95.12 107 ASP A O 1
ATOM 939 N N . ASP A 1 108 ? 10.350 -14.225 1.839 1.00 94.38 108 ASP A N 1
ATOM 940 C CA . ASP A 1 108 ? 10.370 -12.789 2.124 1.00 94.38 108 ASP A CA 1
ATOM 941 C C . ASP A 1 108 ? 9.917 -11.938 0.917 1.00 94.38 108 ASP A C 1
ATOM 943 O O . ASP A 1 108 ? 9.292 -10.893 1.113 1.00 94.38 108 ASP A O 1
ATOM 947 N N . HIS A 1 109 ? 10.182 -12.377 -0.319 1.00 94.38 109 HIS A N 1
ATOM 948 C CA . HIS A 1 109 ? 9.749 -11.680 -1.532 1.00 94.38 109 HIS A CA 1
ATOM 949 C C . HIS A 1 109 ? 8.252 -11.865 -1.797 1.00 94.38 109 HIS A C 1
ATOM 951 O O . HIS A 1 109 ? 7.593 -10.912 -2.212 1.00 94.38 109 HIS A O 1
ATOM 957 N N . GLU A 1 110 ? 7.697 -13.043 -1.522 1.00 95.75 110 GLU A N 1
ATOM 958 C CA . GLU A 1 110 ? 6.257 -13.310 -1.598 1.00 95.75 110 GLU A CA 1
ATOM 959 C C . GLU A 1 110 ? 5.490 -12.468 -0.571 1.00 95.75 110 GLU A C 1
ATOM 961 O O . GLU A 1 110 ? 4.529 -11.784 -0.925 1.00 95.75 110 GLU A O 1
ATOM 966 N N . ILE A 1 111 ? 5.959 -12.426 0.683 1.00 96.94 111 ILE A N 1
ATOM 967 C CA . ILE A 1 111 ? 5.377 -11.576 1.735 1.00 96.94 111 ILE A CA 1
ATOM 968 C C . ILE A 1 111 ? 5.434 -10.104 1.319 1.00 96.94 111 ILE A C 1
ATOM 970 O O . ILE A 1 111 ? 4.447 -9.377 1.431 1.00 96.94 111 ILE A O 1
ATOM 974 N N . MET A 1 112 ? 6.583 -9.656 0.814 1.00 95.25 112 MET A N 1
ATOM 975 C CA . MET A 1 112 ? 6.765 -8.298 0.311 1.00 95.25 112 MET A CA 1
ATOM 976 C C . MET A 1 112 ? 5.799 -7.968 -0.829 1.00 95.25 112 MET A C 1
ATOM 978 O O . MET A 1 112 ? 5.190 -6.897 -0.811 1.00 95.25 112 MET A O 1
ATOM 982 N N . SER A 1 113 ? 5.638 -8.880 -1.789 1.00 94.12 113 SER A N 1
ATOM 983 C CA . SER A 1 113 ? 4.716 -8.718 -2.914 1.00 94.12 113 SER A CA 1
ATOM 984 C C . SER A 1 113 ? 3.275 -8.561 -2.429 1.00 94.12 113 SER A C 1
ATOM 986 O O . SER A 1 113 ? 2.604 -7.611 -2.823 1.00 94.12 113 SER A O 1
ATOM 988 N N . LEU A 1 114 ? 2.827 -9.424 -1.512 1.00 95.62 114 LEU A N 1
ATOM 989 C CA . LEU A 1 114 ? 1.477 -9.373 -0.941 1.00 95.62 114 LEU A CA 1
ATOM 990 C C . LEU A 1 114 ? 1.227 -8.096 -0.129 1.00 95.62 114 LEU A C 1
ATOM 992 O O . LEU A 1 114 ? 0.153 -7.505 -0.218 1.00 95.62 114 LEU A O 1
ATOM 996 N N . CYS A 1 115 ? 2.211 -7.634 0.647 1.00 94.88 115 CYS A N 1
ATOM 997 C CA . CYS A 1 115 ? 2.124 -6.348 1.343 1.00 94.88 115 CYS A CA 1
ATOM 998 C C . CYS A 1 115 ? 2.015 -5.178 0.355 1.00 94.88 115 CYS A C 1
ATOM 1000 O O . CYS A 1 115 ? 1.261 -4.233 0.593 1.00 94.88 115 CYS A O 1
ATOM 1002 N N . SER A 1 116 ? 2.768 -5.224 -0.749 1.00 93.31 116 SER A N 1
ATOM 1003 C CA . SER A 1 116 ? 2.736 -4.167 -1.759 1.00 93.31 116 SER A CA 1
ATOM 1004 C C . SER A 1 116 ? 1.410 -4.127 -2.509 1.00 93.31 116 SER A C 1
ATOM 1006 O O . SER A 1 116 ? 0.863 -3.042 -2.708 1.00 93.31 116 SER A O 1
ATOM 1008 N N . GLU A 1 117 ? 0.872 -5.293 -2.864 1.00 91.88 117 GLU A N 1
ATOM 1009 C CA . GLU A 1 117 ? -0.443 -5.444 -3.486 1.00 91.88 117 GLU A CA 1
ATOM 1010 C C . GLU A 1 117 ? -1.553 -4.907 -2.578 1.00 91.88 117 GLU A C 1
ATOM 1012 O O . GLU A 1 117 ? -2.333 -4.055 -3.005 1.00 91.88 117 GLU A O 1
ATOM 1017 N N . PHE A 1 118 ? -1.570 -5.335 -1.310 1.00 93.12 118 PHE A N 1
ATOM 1018 C CA . PHE A 1 118 ? -2.558 -4.905 -0.319 1.00 93.12 118 PHE A CA 1
ATOM 1019 C C . PHE A 1 118 ? -2.633 -3.377 -0.214 1.00 93.12 118 PHE A C 1
ATOM 1021 O O . PHE A 1 118 ? -3.715 -2.790 -0.257 1.00 93.12 118 PHE A O 1
ATOM 1028 N N . LEU A 1 119 ? -1.474 -2.720 -0.119 1.00 90.75 119 LEU A N 1
ATOM 1029 C CA . LEU A 1 119 ? -1.403 -1.267 0.003 1.00 90.75 119 LEU A CA 1
ATOM 1030 C C . LEU A 1 119 ? -1.744 -0.548 -1.310 1.00 90.75 119 LEU A C 1
ATOM 1032 O O . LEU A 1 119 ? -2.437 0.467 -1.275 1.00 90.75 119 LEU A O 1
ATOM 1036 N N . ALA A 1 120 ? -1.274 -1.051 -2.455 1.00 85.00 120 ALA A N 1
ATOM 1037 C CA . ALA A 1 120 ? -1.463 -0.390 -3.746 1.00 85.00 120 ALA A CA 1
ATOM 1038 C C . ALA A 1 120 ? -2.931 -0.426 -4.190 1.00 85.00 120 ALA A C 1
ATOM 1040 O O . ALA A 1 120 ? -3.485 0.589 -4.601 1.00 85.00 120 ALA A O 1
ATOM 1041 N N . VAL A 1 121 ? -3.575 -1.589 -4.080 1.00 85.00 121 VAL A N 1
ATOM 1042 C CA . VAL A 1 121 ? -4.957 -1.783 -4.539 1.00 85.00 121 VAL A CA 1
ATOM 1043 C C . VAL A 1 121 ? -5.962 -1.190 -3.547 1.00 85.00 121 VAL A C 1
ATOM 1045 O O . VAL A 1 121 ? -6.967 -0.599 -3.955 1.00 85.00 121 VAL A O 1
ATOM 1048 N N . GLY A 1 122 ? -5.691 -1.322 -2.245 1.00 83.50 122 GLY A N 1
ATOM 1049 C CA . GLY A 1 122 ? -6.614 -0.896 -1.194 1.00 83.50 122 GLY A CA 1
ATOM 1050 C C . GLY A 1 122 ? -6.692 0.618 -0.998 1.00 83.50 122 GLY A C 1
ATOM 1051 O O . GLY A 1 122 ? -7.748 1.124 -0.627 1.00 83.50 122 GLY A O 1
ATOM 1052 N N . THR A 1 123 ? -5.612 1.358 -1.256 1.00 85.56 123 THR A N 1
ATOM 1053 C CA . THR A 1 123 ? -5.548 2.788 -0.900 1.00 85.56 123 THR A CA 1
ATOM 1054 C C . THR A 1 123 ? -6.184 3.688 -1.961 1.00 85.56 123 THR A C 1
ATOM 1056 O O . THR A 1 123 ? -7.038 4.513 -1.638 1.00 85.56 123 THR A O 1
ATOM 1059 N N . ASP A 1 124 ? -5.824 3.519 -3.237 1.00 83.31 124 ASP A N 1
ATOM 1060 C CA . ASP A 1 124 ? -6.285 4.417 -4.308 1.00 83.31 124 ASP A CA 1
ATOM 1061 C C . ASP A 1 124 ? -7.801 4.323 -4.530 1.00 83.31 124 ASP A C 1
ATOM 1063 O O . ASP A 1 124 ? -8.485 5.337 -4.706 1.00 83.31 124 ASP A O 1
ATOM 1067 N N . THR A 1 125 ? -8.347 3.105 -4.486 1.00 89.31 125 THR A N 1
ATOM 1068 C CA . THR A 1 125 ? -9.777 2.848 -4.705 1.00 89.31 125 THR A CA 1
ATOM 1069 C C . THR A 1 125 ? -10.635 3.404 -3.570 1.00 89.31 125 THR A C 1
ATOM 1071 O O . THR A 1 125 ? -11.629 4.083 -3.833 1.00 89.31 125 THR A O 1
ATOM 1074 N N . THR A 1 126 ? -10.234 3.184 -2.314 1.00 91.75 126 THR A N 1
ATOM 1075 C CA . THR A 1 126 ? -10.960 3.689 -1.138 1.00 91.75 126 THR A CA 1
ATOM 1076 C C . THR A 1 126 ? -10.865 5.206 -1.023 1.00 91.75 126 THR A C 1
ATOM 1078 O O . THR A 1 126 ? -11.882 5.852 -0.783 1.00 91.75 126 THR A O 1
ATOM 1081 N N . SER A 1 127 ? -9.692 5.791 -1.284 1.00 91.00 127 SER A N 1
ATOM 1082 C CA . SER A 1 127 ? -9.513 7.247 -1.333 1.00 91.00 127 SER A CA 1
ATOM 1083 C C . SER A 1 127 ? -10.399 7.882 -2.406 1.00 91.00 127 SER A C 1
ATOM 1085 O O . SER A 1 127 ? -11.137 8.825 -2.122 1.00 91.00 127 SER A O 1
ATOM 1087 N N . THR A 1 128 ? -10.420 7.311 -3.615 1.00 92.69 128 THR A N 1
ATOM 1088 C CA . THR A 1 128 ? -11.293 7.777 -4.704 1.00 92.69 128 THR A CA 1
ATOM 1089 C C . THR A 1 128 ? -12.769 7.675 -4.314 1.00 92.69 128 THR A C 1
ATOM 1091 O O . THR A 1 128 ? -13.524 8.626 -4.506 1.00 92.69 128 THR A O 1
ATOM 1094 N N . ALA A 1 129 ? -13.195 6.553 -3.725 1.00 96.19 129 ALA A N 1
ATOM 1095 C CA . ALA A 1 129 ? -14.569 6.385 -3.260 1.00 96.19 129 ALA A CA 1
ATOM 1096 C C . ALA A 1 129 ? -14.946 7.437 -2.204 1.00 96.19 129 ALA A C 1
ATOM 1098 O O . ALA A 1 129 ? -15.985 8.079 -2.337 1.00 96.19 129 ALA A O 1
ATOM 1099 N N . LEU A 1 130 ? -14.085 7.678 -1.209 1.00 96.00 130 LEU A N 1
ATOM 1100 C CA . LEU A 1 130 ? -14.303 8.704 -0.186 1.00 96.00 130 LEU A CA 1
ATOM 1101 C C . LEU A 1 130 ? -14.379 10.110 -0.788 1.00 96.00 130 LEU A C 1
ATOM 1103 O O . LEU A 1 130 ? -15.260 10.880 -0.415 1.00 96.00 130 LEU A O 1
ATOM 1107 N N . GLN A 1 131 ? -13.520 10.441 -1.755 1.00 95.69 131 GLN A N 1
ATOM 1108 C CA . GLN A 1 131 ? -13.585 11.719 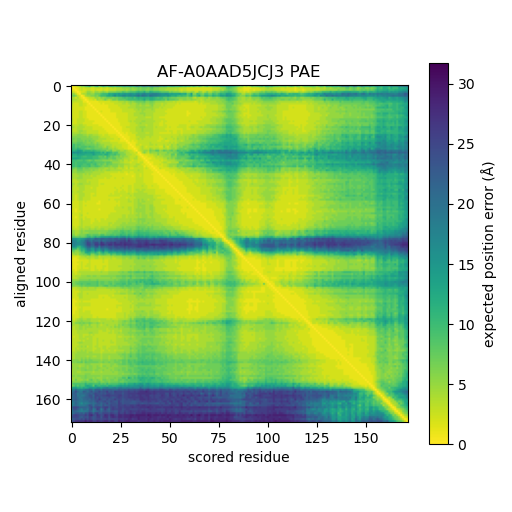-2.471 1.00 95.69 131 GLN A CA 1
ATOM 1109 C C . GLN A 1 131 ? -14.938 11.904 -3.170 1.00 95.69 131 GLN A C 1
ATOM 1111 O O . GLN A 1 131 ? -15.554 12.961 -3.042 1.00 95.69 131 GLN A O 1
ATOM 1116 N N . TRP A 1 132 ? -15.436 10.874 -3.861 1.00 97.00 132 TRP A N 1
ATOM 1117 C CA . TRP A 1 132 ? -16.753 10.913 -4.502 1.00 97.00 132 TRP A CA 1
ATOM 1118 C C . TRP A 1 132 ? -17.900 10.981 -3.499 1.00 97.00 132 TRP A C 1
ATOM 1120 O O . TRP A 1 132 ? -18.860 11.717 -3.736 1.00 97.00 132 TRP A O 1
ATOM 1130 N N . VAL A 1 133 ? -17.813 10.253 -2.385 1.00 96.12 133 VAL A N 1
ATOM 1131 C CA . VAL A 1 133 ? -18.790 10.342 -1.292 1.00 96.12 133 VAL A CA 1
ATOM 1132 C C . VAL A 1 133 ? -18.851 11.780 -0.788 1.00 96.12 133 VAL A C 1
ATOM 1134 O O . VAL A 1 133 ? -19.917 12.386 -0.834 1.00 96.12 133 VAL A O 1
ATOM 1137 N N . MET A 1 134 ? -17.714 12.371 -0.420 1.00 94.50 134 MET A N 1
ATOM 1138 C CA . MET A 1 134 ? -17.653 13.750 0.071 1.00 94.50 134 MET A CA 1
ATOM 1139 C C . MET A 1 134 ? -18.162 14.757 -0.966 1.00 94.50 134 MET A C 1
ATOM 1141 O O . MET A 1 134 ? -18.932 15.651 -0.623 1.00 94.50 134 MET A O 1
ATOM 1145 N N . ALA A 1 135 ? -17.810 14.587 -2.244 1.00 94.31 135 ALA A N 1
ATOM 1146 C CA . ALA A 1 135 ? -18.318 15.435 -3.320 1.00 94.31 135 ALA A CA 1
ATOM 1147 C C . ALA A 1 135 ? -19.851 15.364 -3.448 1.00 94.31 135 ALA A C 1
ATOM 1149 O O . ALA A 1 135 ? -20.499 16.386 -3.673 1.00 94.31 135 ALA A O 1
ATOM 1150 N N . ASN A 1 136 ? -20.448 14.179 -3.279 1.00 95.62 136 ASN A N 1
ATOM 1151 C CA . ASN A 1 136 ? -21.903 14.018 -3.297 1.00 95.62 136 ASN A CA 1
ATOM 1152 C C . ASN A 1 136 ? -22.568 14.586 -2.038 1.00 95.62 136 ASN A C 1
ATOM 1154 O O . ASN A 1 136 ? -23.624 15.199 -2.162 1.00 95.62 136 ASN A O 1
ATOM 1158 N N . LEU A 1 137 ? -21.958 14.439 -0.858 1.00 94.00 137 LEU A N 1
ATOM 1159 C CA . LEU A 1 137 ? -22.484 15.023 0.381 1.00 94.00 137 LEU A CA 1
ATOM 1160 C C . LEU A 1 137 ? -22.538 16.555 0.290 1.00 94.00 137 LEU A C 1
ATOM 1162 O O . LEU A 1 137 ? -23.595 17.136 0.520 1.00 94.00 137 LEU A O 1
ATOM 1166 N N . VAL A 1 138 ? -21.457 17.192 -0.179 1.00 90.88 138 VAL A N 1
ATOM 1167 C CA . VAL A 1 138 ? -21.408 18.651 -0.401 1.00 90.88 138 VAL A CA 1
ATOM 1168 C C . VAL A 1 138 ? -22.436 19.102 -1.446 1.00 90.88 138 VAL A C 1
ATOM 1170 O O . VAL A 1 138 ? -23.044 20.161 -1.304 1.00 90.88 138 VAL A O 1
ATOM 1173 N N . LYS A 1 139 ? -22.652 18.309 -2.504 1.00 92.81 139 LYS A N 1
ATOM 1174 C CA . LYS A 1 139 ? -23.613 18.627 -3.571 1.00 92.81 139 LYS A CA 1
ATOM 1175 C C . LYS A 1 139 ? -25.075 18.463 -3.139 1.00 92.81 139 LYS A C 1
ATOM 1177 O O . LYS A 1 139 ? -25.936 19.167 -3.666 1.00 92.81 139 LYS A O 1
ATOM 1182 N N . TYR A 1 140 ? -25.366 17.541 -2.221 1.00 94.62 140 TYR A N 1
ATOM 1183 C CA . TYR A 1 140 ? -26.724 17.197 -1.792 1.00 94.62 140 TYR A CA 1
ATOM 1184 C C . TYR A 1 140 ? -26.871 17.317 -0.264 1.00 94.62 140 TYR A C 1
ATOM 1186 O O . TYR A 1 140 ? -26.857 16.304 0.445 1.00 94.62 140 TYR A O 1
ATOM 1194 N N . PRO A 1 141 ? -27.072 18.541 0.264 1.00 91.94 141 PRO A N 1
ATOM 1195 C CA . PRO A 1 141 ? -27.127 18.791 1.707 1.00 91.94 141 PRO A CA 1
ATOM 1196 C C . PRO A 1 141 ? -28.208 17.988 2.441 1.00 91.94 141 PRO A C 1
ATOM 1198 O O . PRO A 1 141 ? -28.001 17.546 3.564 1.00 91.94 141 PRO A O 1
ATOM 1201 N N . ASN A 1 142 ? -29.339 17.723 1.785 1.00 94.19 142 ASN A N 1
ATOM 1202 C CA . ASN A 1 142 ? -30.424 16.903 2.328 1.00 94.19 142 ASN A CA 1
ATOM 1203 C C . ASN A 1 142 ? -30.033 15.424 2.529 1.00 94.19 142 ASN A C 1
ATOM 1205 O O . ASN A 1 142 ? -30.642 14.735 3.343 1.00 94.19 142 ASN A O 1
ATOM 1209 N N . ILE A 1 143 ? -29.062 14.908 1.766 1.00 94.00 143 ILE A N 1
ATOM 1210 C CA . ILE A 1 143 ? -28.492 13.569 1.981 1.00 94.00 143 ILE A CA 1
ATOM 1211 C C . ILE A 1 143 ? -27.464 13.635 3.112 1.00 94.00 143 ILE A C 1
ATOM 1213 O O . ILE A 1 143 ? -27.463 12.765 3.980 1.00 94.00 143 ILE A O 1
ATOM 1217 N N . GLN A 1 144 ? -26.631 14.678 3.135 1.00 92.88 144 GLN A N 1
ATOM 1218 C CA . GLN A 1 144 ? -25.654 14.899 4.200 1.00 92.88 144 GLN A CA 1
ATOM 1219 C C . GLN A 1 144 ? -26.304 14.996 5.586 1.00 92.88 144 GLN A C 1
ATOM 1221 O O . GLN A 1 144 ? -25.804 14.374 6.519 1.00 92.88 144 GLN A O 1
ATOM 1226 N N . GLU A 1 145 ? -27.425 15.708 5.715 1.00 91.44 145 GLU A N 1
ATOM 1227 C CA . GLU A 1 145 ? -28.185 15.819 6.967 1.00 91.44 145 GLU A CA 1
ATOM 1228 C C . GLU A 1 145 ? -28.676 14.449 7.454 1.00 91.44 145 GLU A C 1
ATOM 1230 O O . GLU A 1 145 ? -28.450 14.083 8.602 1.00 91.44 145 GLU A O 1
ATOM 1235 N N . LYS A 1 146 ? -29.227 13.623 6.555 1.00 93.56 146 LYS A N 1
ATOM 1236 C CA . LYS A 1 146 ? -29.668 12.262 6.899 1.00 93.56 146 LYS A CA 1
ATOM 1237 C C . LYS A 1 146 ? -28.524 11.369 7.373 1.00 93.56 146 LYS A C 1
ATOM 1239 O O . LYS A 1 146 ? -28.682 10.658 8.359 1.00 93.56 146 LYS A O 1
ATOM 1244 N N . VAL A 1 147 ? -27.382 11.404 6.680 1.00 91.88 147 VAL A N 1
ATOM 1245 C CA . VAL A 1 147 ? -26.187 10.632 7.069 1.00 91.88 147 VAL A CA 1
ATOM 1246 C C . VAL A 1 147 ? -25.667 11.106 8.428 1.00 91.88 147 VAL A C 1
ATOM 1248 O O . VAL A 1 147 ? -25.297 10.293 9.268 1.00 91.88 147 VAL A O 1
ATOM 1251 N N . PHE A 1 148 ? -25.666 12.416 8.671 1.00 88.12 148 PHE A N 1
ATOM 1252 C CA . PHE A 1 148 ? -25.284 12.995 9.956 1.00 88.12 148 PHE A CA 1
ATOM 1253 C C . PHE A 1 148 ? -26.216 12.545 11.090 1.00 88.12 148 PHE A C 1
ATOM 1255 O O . PHE A 1 148 ? -25.735 12.150 12.153 1.00 88.12 148 PHE A O 1
ATOM 1262 N N . ASP A 1 149 ? -27.529 12.559 10.865 1.00 88.75 149 ASP A N 1
ATOM 1263 C CA . ASP A 1 149 ? -28.520 12.097 11.839 1.00 88.75 149 ASP A CA 1
ATOM 1264 C C . ASP A 1 149 ? -28.375 10.601 12.139 1.00 88.75 149 ASP A C 1
ATOM 1266 O O . ASP A 1 149 ? -28.422 10.206 13.304 1.00 88.75 149 ASP A O 1
ATOM 1270 N N . GLU A 1 150 ? -28.126 9.776 11.118 1.00 90.50 150 GLU A N 1
ATOM 1271 C CA . GLU A 1 150 ? -27.860 8.342 11.280 1.00 90.50 150 GLU A CA 1
ATOM 1272 C C . GLU A 1 150 ? -26.608 8.099 12.133 1.00 90.50 150 GLU A C 1
ATOM 1274 O O . GLU A 1 150 ? -26.660 7.355 13.115 1.00 90.50 150 GLU A O 1
ATOM 1279 N N . ILE A 1 151 ? -25.500 8.784 11.822 1.00 88.38 151 ILE A N 1
ATOM 1280 C CA . ILE A 1 151 ? -24.259 8.677 12.599 1.00 88.38 151 ILE A CA 1
ATOM 1281 C C . ILE A 1 151 ? -24.501 9.124 14.048 1.00 88.38 151 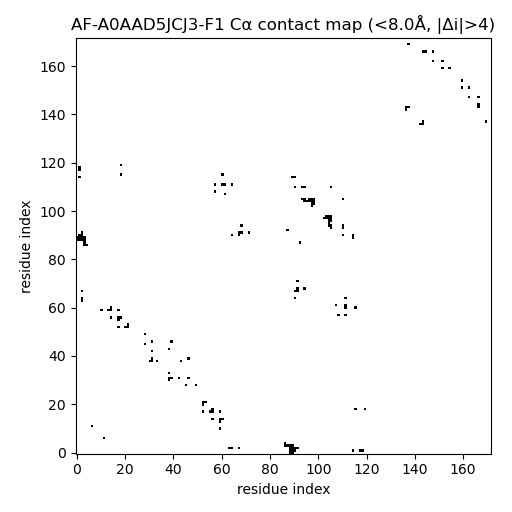ILE A C 1
ATOM 1283 O O . ILE A 1 151 ? -24.103 8.419 14.972 1.00 88.38 151 ILE A O 1
ATOM 1287 N N . ASN A 1 152 ? -25.195 10.242 14.281 1.00 84.19 152 ASN A N 1
ATOM 1288 C CA . ASN A 1 152 ? -25.520 10.713 15.635 1.00 84.19 152 ASN A CA 1
ATOM 1289 C C . ASN A 1 152 ? -26.479 9.794 16.399 1.00 84.19 152 ASN A C 1
ATOM 1291 O O . ASN A 1 152 ? -26.497 9.827 17.631 1.00 84.19 152 ASN A O 1
ATOM 1295 N N . GLY A 1 153 ? -27.307 9.026 15.690 1.00 85.94 153 GLY A N 1
ATOM 1296 C CA . GLY A 1 153 ? -28.199 8.037 16.284 1.00 85.94 153 GLY A CA 1
ATOM 1297 C C . GLY A 1 153 ? -27.448 6.829 16.845 1.00 85.94 153 GLY A C 1
ATOM 1298 O O . GLY A 1 153 ? -27.891 6.241 17.829 1.00 85.94 153 GLY A O 1
ATOM 1299 N N . VAL A 1 154 ? -26.303 6.480 16.249 1.00 86.50 154 VAL A N 1
ATOM 1300 C CA . VAL A 1 154 ? -25.484 5.321 16.644 1.00 86.50 154 VAL A CA 1
ATOM 1301 C C . VAL A 1 154 ? -24.333 5.718 17.569 1.00 86.50 154 VAL A C 1
ATOM 1303 O O . VAL A 1 154 ? -23.997 4.989 18.502 1.00 86.50 154 VAL A O 1
ATOM 1306 N N . VAL A 1 155 ? -23.714 6.872 17.325 1.00 80.25 155 VAL A N 1
ATOM 1307 C CA . VAL A 1 155 ? -22.570 7.352 18.097 1.00 80.25 155 VAL A CA 1
ATOM 1308 C C . VAL A 1 155 ? -23.072 8.003 19.391 1.00 80.25 155 VAL A C 1
ATOM 1310 O O . VAL A 1 155 ? -23.806 8.992 19.374 1.00 80.25 155 VAL A O 1
ATOM 1313 N N . GLY A 1 156 ? -22.687 7.424 20.533 1.00 66.00 156 GLY A N 1
ATOM 1314 C CA . GLY A 1 156 ? -23.061 7.898 21.870 1.00 66.00 156 GLY A CA 1
ATOM 1315 C C . GLY A 1 156 ? -22.720 9.374 22.130 1.00 66.00 156 GLY A C 1
ATOM 1316 O O . GLY A 1 156 ? -21.944 10.002 21.410 1.00 66.00 156 GLY A O 1
ATOM 1317 N N . ILE A 1 157 ? -23.322 9.938 23.183 1.00 59.88 157 ILE A N 1
ATOM 1318 C CA . ILE A 1 157 ? -23.340 11.385 23.481 1.00 59.88 157 ILE A CA 1
ATOM 1319 C C . ILE A 1 157 ? -21.932 12.013 23.564 1.00 59.88 157 ILE A C 1
ATOM 1321 O O . ILE A 1 157 ? -21.783 13.175 23.186 1.00 59.88 157 ILE A O 1
ATOM 1325 N N . ASP A 1 158 ? -20.912 11.243 23.944 1.00 61.16 158 ASP A N 1
ATOM 1326 C CA . ASP A 1 158 ? -19.549 11.732 24.198 1.00 61.16 158 ASP A CA 1
ATOM 1327 C C . ASP A 1 158 ? -18.752 12.113 22.933 1.00 61.16 158 ASP A C 1
ATOM 1329 O O . ASP A 1 158 ? -17.819 12.905 23.022 1.00 61.16 158 ASP A O 1
ATOM 1333 N N . ASN A 1 159 ? -19.151 11.649 21.740 1.00 57.19 159 ASN A N 1
ATOM 1334 C CA . ASN A 1 159 ? -18.465 11.956 20.469 1.00 57.19 159 ASN A CA 1
ATOM 1335 C C . ASN A 1 159 ? -19.231 12.967 19.584 1.00 57.19 159 ASN A C 1
ATOM 1337 O O . ASN A 1 159 ? -18.875 13.204 18.428 1.00 57.19 159 ASN A O 1
ATOM 1341 N N . LYS A 1 160 ? -20.297 13.594 20.104 1.00 55.28 160 LYS A N 1
ATOM 1342 C CA . LYS A 1 160 ? -21.177 14.489 19.324 1.00 55.28 160 LYS A CA 1
ATOM 1343 C C . LYS A 1 160 ? -20.533 15.816 18.903 1.00 55.28 160 LYS A C 1
ATOM 1345 O O . LYS A 1 160 ? -21.021 16.455 17.968 1.00 55.28 160 LYS A O 1
ATOM 1350 N N . GLU A 1 161 ? -19.474 16.265 19.577 1.00 54.81 161 GLU A N 1
ATOM 1351 C CA . GLU A 1 161 ? -18.791 17.521 19.222 1.00 54.81 161 GLU A CA 1
ATOM 1352 C C . GLU A 1 161 ? -17.938 17.396 17.952 1.00 54.81 161 GLU A C 1
ATOM 1354 O O . GLU A 1 161 ? -17.905 18.327 17.145 1.00 54.81 161 GLU A O 1
ATOM 1359 N N . GLU A 1 162 ? -17.331 16.231 17.718 1.00 56.16 162 GLU A N 1
ATOM 1360 C CA . GLU A 1 162 ? -16.466 15.971 16.559 1.00 56.16 162 GLU A CA 1
ATOM 1361 C C . GLU A 1 162 ? -17.273 15.925 15.249 1.00 56.16 162 GLU A C 1
ATOM 1363 O O . GLU A 1 162 ? -16.888 16.505 14.232 1.00 56.16 162 GLU A O 1
ATOM 1368 N N . ILE A 1 163 ? -18.470 15.334 15.299 1.00 56.78 163 ILE A N 1
ATOM 1369 C CA . ILE A 1 163 ? -19.365 15.190 14.142 1.00 56.78 163 ILE A CA 1
ATOM 1370 C C . ILE A 1 163 ? -19.929 16.565 13.717 1.00 56.78 163 ILE A C 1
ATOM 1372 O O . ILE A 1 163 ? -20.043 16.863 12.524 1.00 56.78 163 ILE A O 1
ATOM 1376 N N . LYS A 1 164 ? -20.228 17.466 14.671 1.00 54.62 164 LYS A N 1
ATOM 1377 C CA . LYS A 1 164 ? -20.785 18.809 14.391 1.00 54.62 164 LYS A CA 1
ATOM 1378 C C . LYS A 1 164 ? -19.846 19.725 13.594 1.00 54.62 164 LYS A C 1
ATOM 1380 O O . LYS A 1 164 ? -20.343 20.605 12.886 1.00 54.62 164 LYS A O 1
ATOM 1385 N N . MET A 1 165 ? -18.522 19.554 13.684 1.00 50.81 165 MET A N 1
ATOM 1386 C CA . MET A 1 165 ? -17.568 20.371 12.914 1.00 50.81 165 MET A CA 1
ATOM 1387 C C . MET A 1 165 ? -17.634 20.103 11.406 1.00 50.81 165 MET A C 1
ATOM 1389 O O . MET A 1 165 ? -17.421 21.026 10.620 1.00 50.81 165 MET A O 1
ATOM 1393 N N . ILE A 1 166 ? -17.969 18.876 10.997 1.00 55.44 166 ILE A N 1
ATOM 1394 C CA . ILE A 1 166 ? -17.978 18.461 9.587 1.00 55.44 166 ILE A CA 1
ATOM 1395 C C . ILE A 1 166 ? -19.142 19.120 8.826 1.00 55.44 166 ILE A C 1
ATOM 1397 O O . ILE A 1 166 ? -18.991 19.499 7.667 1.00 55.44 166 ILE A O 1
ATOM 1401 N N . CYS A 1 167 ? -20.289 19.330 9.482 1.00 53.31 167 CYS A N 1
ATOM 1402 C CA . CYS A 1 167 ? -21.508 19.795 8.814 1.00 53.31 167 CYS A CA 1
ATOM 1403 C C . CYS A 1 167 ? -21.653 21.330 8.727 1.00 53.31 167 CYS A C 1
ATOM 1405 O O . CYS A 1 167 ? -22.355 21.836 7.855 1.00 53.31 167 CYS A O 1
ATOM 1407 N N . LYS A 1 168 ? -20.994 22.110 9.599 1.00 52.47 168 LYS A N 1
ATOM 1408 C CA . LYS A 1 168 ? -21.238 23.566 9.715 1.00 52.47 168 LYS A CA 1
ATOM 1409 C C . LYS A 1 168 ? -20.646 24.437 8.598 1.00 52.47 168 LYS A C 1
ATOM 1411 O O . LYS A 1 168 ? -20.916 25.634 8.579 1.00 52.47 168 LYS A O 1
ATOM 1416 N N . ARG A 1 169 ? -19.839 23.891 7.683 1.00 51.47 169 ARG A N 1
ATOM 1417 C CA . ARG A 1 169 ? -19.037 24.703 6.745 1.00 51.47 169 ARG A CA 1
ATOM 1418 C C . ARG A 1 169 ? -19.606 24.840 5.326 1.00 51.47 169 ARG A C 1
ATOM 1420 O O . ARG A 1 169 ? -18.969 25.482 4.503 1.00 51.47 169 ARG A O 1
ATOM 1427 N N . CYS A 1 170 ? -20.792 24.292 5.047 1.00 51.28 170 CYS A N 1
ATOM 1428 C CA . CYS A 1 170 ? -21.407 24.312 3.707 1.00 51.28 170 CYS A CA 1
ATOM 1429 C C . CYS A 1 170 ? -22.595 25.285 3.546 1.00 51.28 170 CYS A C 1
ATOM 1431 O O . CYS A 1 170 ? -23.268 25.238 2.523 1.00 51.28 170 CYS A O 1
ATOM 1433 N N . HIS A 1 171 ? -22.862 26.162 4.523 1.00 43.94 171 HIS A N 1
ATOM 1434 C CA . HIS A 1 171 ? -24.007 27.093 4.505 1.00 43.94 171 HIS A CA 1
ATOM 1435 C C . HIS A 1 171 ? -23.639 28.579 4.308 1.00 43.94 171 HIS A C 1
ATOM 1437 O O . HIS A 1 171 ? -24.359 29.457 4.778 1.00 43.94 171 HIS A O 1
ATOM 1443 N N . THR A 1 172 ? -22.552 28.877 3.597 1.00 40.22 172 THR A N 1
ATOM 1444 C CA . THR A 1 172 ? -22.253 30.234 3.092 1.00 40.22 172 THR A CA 1
ATOM 1445 C C . THR A 1 172 ? -22.081 30.215 1.594 1.00 40.22 172 THR A C 1
ATOM 1447 O O . THR A 1 172 ? -21.297 29.349 1.144 1.00 40.22 172 THR A O 1
#